Protein 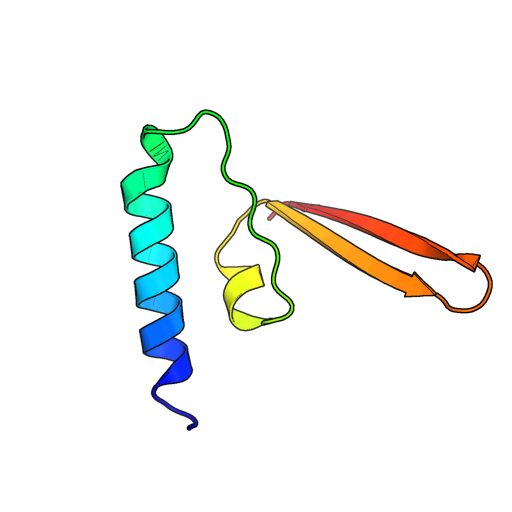AF-A0A948ZEG1-F1 (afdb_monomer_lite)

Sequence (60 aa):
FGTQDEEGIDNLVQAIQSISEDFDKILIITHLESLKDAFPTRIEVTKLPEIGSRFEIIKN

pLDDT: mean 88.4, std 11.37, range [48.75, 97.75]

Structure (mmCIF, N/CA/C/O backbone):
data_AF-A0A948ZEG1-F1
#
_entry.id   AF-A0A948ZEG1-F1
#
loop_
_atom_site.group_PDB
_atom_site.id
_atom_site.type_symbol
_atom_site.label_atom_id
_atom_site.label_alt_id
_atom_site.label_comp_id
_atom_site.label_asym_id
_atom_site.label_entity_id
_atom_site.label_seq_id
_atom_site.pdbx_PDB_ins_code
_atom_site.Cartn_x
_atom_site.Cartn_y
_atom_site.Cartn_z
_atom_site.occupancy
_atom_site.B_iso_or_equiv
_atom_site.auth_seq_id
_atom_site.auth_comp_id
_atom_site.auth_asym_id
_atom_site.auth_atom_id
_atom_site.pdbx_PDB_model_num
ATOM 1 N N . PHE A 1 1 ? 21.404 4.759 12.713 1.00 48.75 1 PHE A N 1
ATOM 2 C CA . PHE A 1 1 ? 20.776 4.357 11.442 1.00 48.75 1 PHE A CA 1
ATOM 3 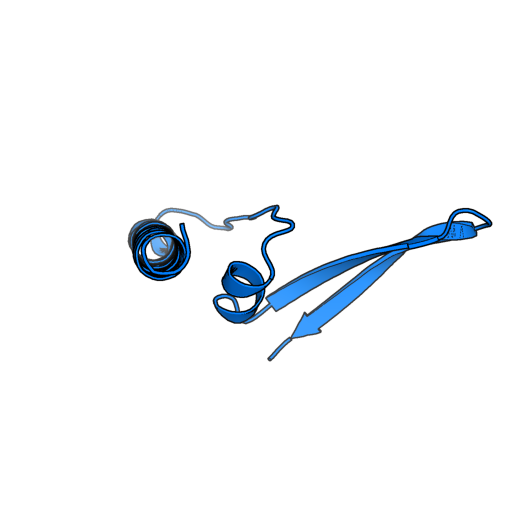C C . PHE A 1 1 ? 20.001 3.049 11.564 1.00 48.75 1 PHE A C 1
ATOM 5 O O . PHE A 1 1 ? 18.904 3.012 11.060 1.00 48.75 1 PHE A O 1
ATOM 12 N N . GLY A 1 2 ? 20.479 2.011 12.269 1.00 51.25 2 GLY A N 1
ATOM 13 C CA . GLY A 1 2 ? 19.765 0.718 12.294 1.00 51.25 2 GLY A CA 1
ATOM 14 C C . GLY A 1 2 ? 18.507 0.608 13.173 1.00 51.25 2 GLY A C 1
ATOM 15 O O . GLY A 1 2 ? 17.610 -0.134 12.819 1.00 51.25 2 GLY A O 1
ATOM 16 N N . THR A 1 3 ? 18.411 1.317 14.303 1.00 51.66 3 THR A N 1
ATOM 17 C CA . THR A 1 3 ? 17.319 1.105 15.284 1.00 51.66 3 THR A CA 1
ATOM 18 C C . THR A 1 3 ? 16.223 2.172 15.257 1.00 51.66 3 THR A C 1
ATOM 20 O O . THR A 1 3 ? 15.207 2.009 15.916 1.00 51.66 3 THR A O 1
ATOM 23 N N . GLN A 1 4 ? 16.431 3.280 14.535 1.00 52.50 4 GLN A N 1
ATOM 24 C CA . GLN A 1 4 ? 15.479 4.403 14.484 1.00 52.50 4 GLN A CA 1
ATOM 25 C C . GLN A 1 4 ? 14.517 4.319 13.293 1.00 52.50 4 GLN A C 1
ATOM 27 O O . GLN A 1 4 ? 13.457 4.939 13.330 1.00 52.50 4 GLN A O 1
ATOM 32 N N . ASP A 1 5 ? 14.860 3.544 12.261 1.00 74.12 5 ASP A N 1
ATOM 33 C CA . ASP A 1 5 ? 14.003 3.386 11.086 1.00 74.12 5 ASP A CA 1
ATOM 34 C C . ASP A 1 5 ? 12.778 2.514 11.415 1.00 74.12 5 ASP A C 1
ATOM 36 O O . ASP A 1 5 ? 11.681 2.834 10.972 1.00 74.12 5 ASP A O 1
ATOM 40 N N . GLU A 1 6 ? 12.922 1.477 12.251 1.00 79.94 6 GLU A N 1
ATOM 41 C CA . GLU A 1 6 ? 11.799 0.623 12.683 1.00 79.94 6 GLU A CA 1
ATOM 42 C C . GLU A 1 6 ? 10.758 1.401 13.499 1.00 79.94 6 GLU A C 1
ATOM 44 O O . GLU A 1 6 ? 9.573 1.356 13.177 1.00 79.94 6 GLU A O 1
ATOM 49 N N . GLU A 1 7 ? 11.191 2.174 14.501 1.00 86.56 7 GLU A N 1
ATOM 50 C CA . GLU A 1 7 ? 10.295 3.016 15.309 1.00 86.56 7 GLU A CA 1
ATOM 51 C C . GLU A 1 7 ? 9.633 4.114 14.460 1.00 86.56 7 GLU A C 1
ATOM 53 O O . GLU A 1 7 ? 8.443 4.398 14.597 1.00 86.56 7 GLU A O 1
ATOM 58 N N . GLY A 1 8 ? 10.383 4.726 13.538 1.00 87.62 8 GLY A N 1
ATOM 59 C CA . GLY A 1 8 ? 9.840 5.716 12.610 1.00 87.62 8 GLY A CA 1
ATOM 60 C C . GLY A 1 8 ? 8.791 5.130 11.660 1.00 87.62 8 GLY A C 1
ATOM 61 O O . GLY A 1 8 ? 7.767 5.766 11.402 1.00 87.62 8 GLY A O 1
ATOM 62 N N . ILE A 1 9 ? 9.022 3.913 11.162 1.00 87.94 9 ILE A N 1
ATOM 63 C CA . ILE A 1 9 ? 8.082 3.191 10.299 1.00 87.94 9 ILE A CA 1
ATOM 64 C C . ILE A 1 9 ? 6.828 2.795 11.075 1.00 87.94 9 ILE A C 1
ATOM 66 O O . ILE A 1 9 ? 5.732 2.989 10.555 1.00 87.94 9 ILE A O 1
ATOM 70 N N . ASP A 1 10 ? 6.963 2.312 12.310 1.00 89.81 10 ASP A N 1
ATOM 71 C CA . ASP A 1 10 ? 5.810 1.972 13.148 1.00 89.81 10 ASP A CA 1
ATOM 72 C C . ASP A 1 10 ? 4.930 3.203 13.410 1.00 89.81 10 ASP A C 1
ATOM 74 O O . ASP A 1 10 ? 3.726 3.180 13.156 1.00 89.81 10 ASP A O 1
ATOM 78 N N . ASN A 1 11 ? 5.543 4.332 13.779 1.00 92.12 11 ASN A N 1
ATOM 79 C CA . ASN A 1 11 ? 4.830 5.598 13.957 1.00 92.12 11 ASN A CA 1
ATOM 80 C C . ASN A 1 11 ? 4.108 6.055 12.675 1.00 92.12 11 ASN A C 1
ATOM 82 O O . ASN A 1 11 ? 2.978 6.546 12.738 1.00 92.12 11 ASN A O 1
ATOM 86 N N . LEU A 1 12 ? 4.728 5.881 11.501 1.00 90.75 12 LEU A N 1
ATOM 87 C CA . LEU A 1 12 ? 4.096 6.182 10.214 1.00 90.75 12 LEU A CA 1
ATOM 88 C C . LEU A 1 12 ? 2.890 5.270 9.947 1.00 90.75 12 LEU A C 1
ATOM 90 O O . LEU A 1 12 ? 1.844 5.754 9.517 1.00 90.75 12 LEU A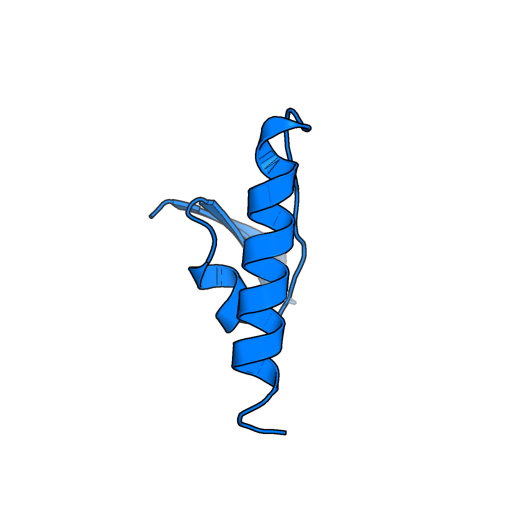 O 1
ATOM 94 N N . VAL A 1 13 ? 3.020 3.966 10.205 1.00 91.75 13 VAL A N 1
ATOM 95 C CA . VAL A 1 13 ? 1.927 2.998 10.048 1.00 91.75 13 VAL A CA 1
ATOM 96 C C . VAL A 1 13 ? 0.758 3.367 10.959 1.00 91.75 13 VAL A C 1
ATOM 98 O O . VAL A 1 13 ? -0.373 3.452 10.477 1.00 91.75 13 VAL A O 1
ATOM 101 N N . GLN A 1 14 ? 1.022 3.667 12.233 1.00 9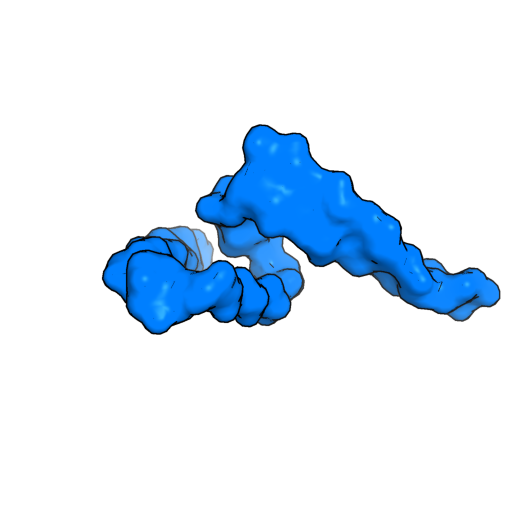3.75 14 GLN A N 1
ATOM 102 C CA . GLN A 1 14 ? -0.010 4.082 13.188 1.00 93.75 14 GLN A CA 1
ATOM 103 C C . GLN A 1 14 ? -0.719 5.368 12.745 1.00 93.75 14 GLN A C 1
ATOM 105 O O . GLN A 1 14 ? -1.945 5.449 12.808 1.00 93.75 14 GLN A O 1
ATOM 110 N N . ALA A 1 15 ? 0.025 6.360 12.247 1.00 93.94 15 ALA A N 1
ATOM 111 C CA . ALA A 1 15 ? -0.551 7.610 11.755 1.00 93.94 15 ALA A CA 1
ATOM 112 C C . ALA A 1 15 ? -1.442 7.410 10.518 1.00 93.94 15 ALA A C 1
ATOM 114 O O . ALA A 1 15 ? -2.446 8.094 10.360 1.00 93.94 15 ALA A O 1
ATOM 115 N N . ILE A 1 16 ? -1.096 6.470 9.636 1.00 93.25 16 ILE A N 1
ATOM 116 C CA . ILE A 1 16 ? -1.926 6.135 8.473 1.00 93.25 16 ILE A CA 1
ATOM 117 C C . ILE A 1 16 ? -3.188 5.384 8.906 1.00 93.25 16 ILE A C 1
ATOM 119 O O . ILE A 1 16 ? -4.273 5.645 8.389 1.00 93.25 16 ILE A O 1
ATOM 123 N N . GLN A 1 17 ? -3.060 4.453 9.852 1.00 92.06 17 GLN A N 1
ATOM 124 C CA . GLN A 1 17 ? -4.198 3.711 10.392 1.00 92.06 17 GLN A CA 1
ATOM 125 C C . GLN A 1 17 ? -5.177 4.631 11.129 1.00 92.06 17 GLN A C 1
ATOM 127 O O . GLN A 1 17 ? -6.385 4.462 10.970 1.00 92.06 17 GLN A O 1
ATOM 132 N N . SER A 1 18 ? -4.686 5.630 11.870 1.00 96.31 18 SER A N 1
ATOM 133 C CA . SER A 1 18 ? -5.537 6.547 12.639 1.00 96.31 18 SER A CA 1
ATOM 134 C C . SER A 1 18 ? -6.423 7.438 11.769 1.00 96.31 18 SER A C 1
ATOM 136 O O . SER A 1 18 ? -7.519 7.782 12.194 1.00 96.31 18 SER A O 1
ATOM 138 N N . ILE A 1 19 ? -5.980 7.767 10.553 1.00 95.25 19 ILE A N 1
ATOM 139 C CA . ILE A 1 19 ? -6.769 8.534 9.579 1.00 95.25 19 ILE A CA 1
ATOM 140 C C . ILE A 1 19 ? -7.554 7.638 8.613 1.00 95.25 19 ILE A C 1
ATOM 142 O O . ILE A 1 19 ? -8.243 8.145 7.738 1.00 95.25 19 ILE A O 1
ATOM 146 N N . SER A 1 20 ? -7.427 6.309 8.698 1.00 93.38 20 SER A N 1
ATOM 147 C CA . SER A 1 20 ? -7.948 5.408 7.658 1.00 93.38 20 SER A CA 1
ATOM 148 C C . SER A 1 20 ? -9.469 5.455 7.496 1.00 93.38 20 SER A C 1
ATOM 150 O O . SER A 1 20 ? -9.956 5.275 6.384 1.00 93.38 20 SER A O 1
ATOM 152 N N . GLU A 1 21 ? -10.206 5.753 8.568 1.00 95.56 21 GLU A N 1
ATOM 153 C CA . GLU A 1 21 ? -11.668 5.885 8.543 1.00 95.56 21 GLU A CA 1
ATOM 154 C C . GLU A 1 21 ? -12.144 7.181 7.862 1.00 95.56 21 GLU A C 1
ATOM 156 O O . GLU A 1 21 ? -13.291 7.256 7.423 1.00 95.56 21 GLU A O 1
ATOM 161 N N . ASP A 1 22 ? -11.263 8.176 7.709 1.0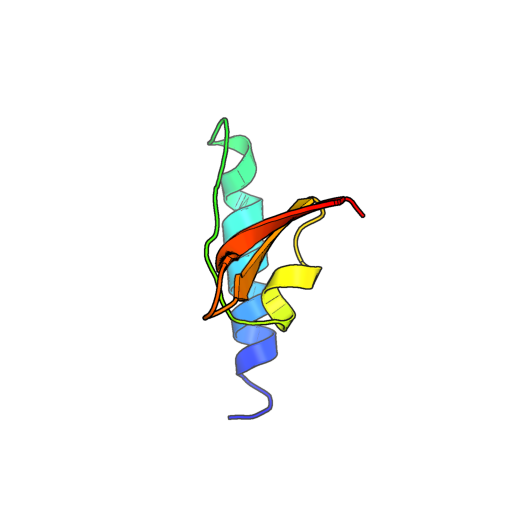0 97.75 22 ASP A N 1
ATOM 162 C CA . ASP A 1 22 ? -11.591 9.471 7.100 1.00 97.75 22 ASP A CA 1
ATOM 163 C C . ASP A 1 22 ? -11.560 9.438 5.560 1.00 97.75 22 ASP A C 1
ATOM 165 O O . ASP A 1 22 ? -11.941 10.411 4.903 1.00 97.75 22 ASP A O 1
ATOM 169 N N . PHE A 1 23 ? -11.096 8.337 4.959 1.00 96.38 23 PHE A N 1
ATOM 170 C CA . PHE A 1 23 ? -10.898 8.222 3.515 1.00 96.38 23 PHE A CA 1
ATOM 171 C C . PHE A 1 23 ? -11.502 6.935 2.952 1.00 96.38 23 PHE A C 1
ATOM 173 O O . PHE A 1 23 ? -11.237 5.841 3.436 1.00 96.38 23 PHE A O 1
ATOM 180 N N . ASP A 1 24 ? -12.181 7.041 1.806 1.00 96.06 24 ASP A N 1
ATOM 181 C CA . ASP A 1 24 ? -12.656 5.866 1.057 1.00 96.06 24 ASP A CA 1
ATOM 182 C C . ASP A 1 24 ? -11.504 4.948 0.604 1.00 96.06 24 ASP A C 1
ATOM 184 O O . ASP A 1 24 ? -11.679 3.742 0.402 1.00 96.06 24 ASP A O 1
ATOM 188 N N . LYS A 1 25 ? -10.317 5.527 0.364 1.00 92.06 25 LYS A N 1
ATOM 189 C CA . LYS A 1 25 ? -9.117 4.794 -0.047 1.00 92.06 25 LYS A CA 1
ATOM 190 C C . LYS A 1 25 ? -7.841 5.590 0.201 1.00 92.06 25 LYS A C 1
ATOM 192 O O . LYS A 1 25 ? -7.713 6.719 -0.266 1.00 92.06 25 LYS A O 1
ATOM 197 N N . ILE A 1 26 ? -6.854 4.940 0.811 1.00 92.31 26 ILE A N 1
ATOM 198 C CA . ILE A 1 26 ? -5.479 5.439 0.934 1.00 92.31 26 ILE A CA 1
ATOM 199 C C . ILE A 1 26 ? -4.572 4.579 0.046 1.00 92.31 26 ILE A C 1
ATOM 201 O O . ILE A 1 26 ? -4.640 3.351 0.084 1.00 92.31 26 ILE A O 1
ATOM 205 N N . LEU A 1 27 ? -3.731 5.220 -0.772 1.00 93.38 27 LEU A N 1
ATOM 206 C CA . LEU A 1 27 ? -2.725 4.552 -1.599 1.00 93.38 27 LEU A CA 1
ATOM 207 C C . LEU A 1 27 ? -1.329 4.998 -1.169 1.00 93.38 27 LEU A C 1
ATOM 209 O O . LEU A 1 27 ? -1.016 6.185 -1.192 1.00 93.38 27 LEU A O 1
ATOM 213 N N . ILE A 1 28 ? -0.484 4.031 -0.827 1.00 91.62 28 ILE A N 1
ATOM 214 C CA . ILE A 1 28 ? 0.883 4.264 -0.363 1.00 91.62 28 ILE A CA 1
ATOM 215 C C . ILE A 1 28 ? 1.838 3.701 -1.409 1.00 91.62 28 ILE A C 1
ATOM 217 O O . ILE A 1 28 ? 1.688 2.559 -1.841 1.00 91.62 28 ILE A O 1
ATOM 221 N N . ILE A 1 29 ? 2.827 4.497 -1.813 1.00 93.06 29 ILE A N 1
ATOM 222 C CA . ILE A 1 29 ? 3.864 4.085 -2.761 1.00 93.06 29 ILE A CA 1
ATOM 223 C C . ILE A 1 29 ? 5.202 4.146 -2.037 1.00 93.06 29 ILE A C 1
ATOM 225 O O . ILE A 1 29 ? 5.648 5.214 -1.624 1.00 93.06 29 ILE A O 1
ATOM 229 N N . THR A 1 30 ? 5.845 2.993 -1.887 1.00 89.69 30 THR A N 1
ATOM 230 C CA . THR A 1 30 ? 7.124 2.868 -1.190 1.00 89.69 30 THR A CA 1
ATOM 231 C C . THR A 1 30 ? 8.002 1.813 -1.850 1.00 89.69 30 THR A C 1
ATOM 233 O O . THR A 1 30 ? 7.511 0.885 -2.491 1.00 89.69 30 THR A O 1
ATOM 236 N N . HIS A 1 31 ? 9.311 1.950 -1.670 1.00 89.56 31 HIS A N 1
ATOM 237 C CA . HIS A 1 31 ? 10.286 0.899 -1.960 1.00 89.56 31 HIS A CA 1
ATOM 238 C C . HIS A 1 31 ? 10.856 0.272 -0.676 1.00 89.56 31 HIS A C 1
ATOM 240 O O . HIS A 1 31 ? 11.665 -0.646 -0.769 1.00 89.56 31 HIS A O 1
ATOM 246 N N . LEU A 1 32 ? 10.434 0.743 0.507 1.00 86.94 32 LEU A N 1
ATOM 247 C CA . LEU A 1 32 ? 10.842 0.199 1.803 1.00 86.94 32 LEU A CA 1
ATOM 248 C C . LEU A 1 32 ? 10.146 -1.139 2.044 1.00 86.94 32 LEU A C 1
ATOM 250 O O . LEU A 1 32 ? 8.918 -1.194 2.043 1.00 86.94 32 LEU A O 1
ATOM 254 N N . GLU A 1 33 ? 10.916 -2.205 2.256 1.00 82.81 33 GLU A N 1
ATOM 255 C CA . GLU A 1 33 ? 10.369 -3.554 2.458 1.00 82.81 33 GLU A CA 1
ATOM 256 C C . GLU A 1 33 ? 9.583 -3.680 3.763 1.00 82.81 33 GLU A C 1
ATOM 258 O O . GLU A 1 33 ? 8.473 -4.200 3.753 1.00 82.81 33 GLU A O 1
ATOM 263 N N . SER A 1 34 ? 10.091 -3.098 4.848 1.00 82.31 34 SER A N 1
ATOM 264 C CA . SER A 1 34 ? 9.456 -3.085 6.173 1.00 82.31 34 SER A CA 1
ATOM 265 C C . SER A 1 34 ? 8.045 -2.493 6.181 1.00 82.31 34 SER A C 1
ATOM 267 O O . SER A 1 34 ? 7.184 -2.949 6.925 1.00 82.31 34 SER A O 1
ATOM 269 N N . LEU A 1 35 ? 7.777 -1.505 5.321 1.00 84.88 35 LEU A N 1
ATOM 270 C CA . LEU A 1 35 ? 6.450 -0.899 5.211 1.00 84.88 35 LEU A CA 1
ATOM 271 C C . LEU A 1 35 ? 5.481 -1.779 4.405 1.00 84.88 35 LEU A C 1
ATOM 273 O O . LEU A 1 35 ? 4.271 -1.657 4.570 1.00 84.88 35 LEU A O 1
ATOM 277 N N . LYS A 1 36 ? 5.981 -2.672 3.538 1.00 83.12 36 LYS A N 1
ATOM 278 C CA . LYS A 1 36 ? 5.124 -3.562 2.741 1.00 83.12 36 LYS A CA 1
ATOM 279 C C . LYS A 1 36 ? 4.352 -4.515 3.653 1.00 83.12 36 LYS A C 1
ATOM 281 O O . LYS A 1 36 ? 3.157 -4.698 3.450 1.00 83.12 36 LYS A O 1
ATOM 286 N N . ASP A 1 37 ? 5.011 -5.098 4.650 1.00 82.00 37 ASP A N 1
ATOM 287 C CA . ASP A 1 37 ? 4.396 -6.105 5.527 1.00 82.00 37 ASP A CA 1
ATOM 288 C C . ASP A 1 37 ? 3.333 -5.534 6.476 1.00 82.00 37 ASP A C 1
ATOM 290 O O . ASP A 1 37 ? 2.519 -6.285 7.007 1.00 82.00 37 ASP A O 1
ATOM 294 N N . ALA A 1 38 ? 3.279 -4.209 6.630 1.00 86.94 38 ALA A N 1
ATOM 295 C CA . ALA A 1 38 ? 2.293 -3.530 7.463 1.00 86.94 38 ALA A CA 1
ATOM 296 C C . ALA A 1 38 ? 0.884 -3.454 6.840 1.00 86.94 38 ALA A C 1
ATOM 298 O O . ALA A 1 38 ? -0.074 -3.135 7.546 1.00 86.94 38 ALA A O 1
ATOM 299 N N . PHE A 1 39 ? 0.729 -3.731 5.536 1.00 88.06 39 PHE A N 1
ATOM 300 C CA . PHE A 1 39 ? -0.552 -3.604 4.832 1.00 88.06 39 PHE A CA 1
ATOM 301 C C . PHE A 1 39 ? -0.997 -4.929 4.186 1.00 88.06 39 PHE A C 1
ATOM 303 O O . PHE A 1 39 ? -0.209 -5.590 3.507 1.00 88.06 39 PHE A O 1
ATOM 310 N N . PRO A 1 40 ? -2.282 -5.314 4.322 1.00 87.44 40 PRO A N 1
ATOM 311 C CA . PRO A 1 40 ? -2.766 -6.640 3.924 1.00 87.44 40 PRO A CA 1
ATOM 312 C C . PRO A 1 40 ? -2.903 -6.827 2.408 1.00 87.44 40 PRO A C 1
ATOM 314 O O . PRO A 1 40 ? -2.934 -7.952 1.920 1.00 87.44 40 PRO A O 1
ATOM 317 N N . THR A 1 41 ? -3.021 -5.741 1.637 1.00 92.31 41 THR A N 1
ATOM 318 C CA . THR A 1 41 ? -3.122 -5.786 0.171 1.00 92.31 41 THR A CA 1
ATOM 319 C C . THR A 1 41 ? -2.054 -4.907 -0.451 1.00 92.31 41 THR A C 1
ATOM 321 O O . THR A 1 41 ? -1.953 -3.724 -0.131 1.00 92.31 41 THR A O 1
ATOM 324 N N . ARG A 1 42 ? -1.282 -5.482 -1.373 1.00 93.25 42 ARG A N 1
ATOM 325 C CA . ARG A 1 42 ? -0.140 -4.830 -2.014 1.00 93.25 42 ARG A CA 1
ATOM 326 C C . ARG A 1 42 ? -0.193 -4.993 -3.523 1.00 93.25 42 ARG A C 1
ATOM 328 O O . ARG A 1 42 ? -0.605 -6.034 -4.027 1.00 93.25 42 ARG A O 1
ATOM 335 N N . ILE A 1 43 ? 0.252 -3.959 -4.229 1.00 95.06 43 ILE A N 1
ATOM 336 C CA . ILE A 1 43 ? 0.555 -4.027 -5.659 1.00 95.06 43 ILE A CA 1
ATOM 337 C C . ILE A 1 43 ? 2.073 -4.071 -5.770 1.00 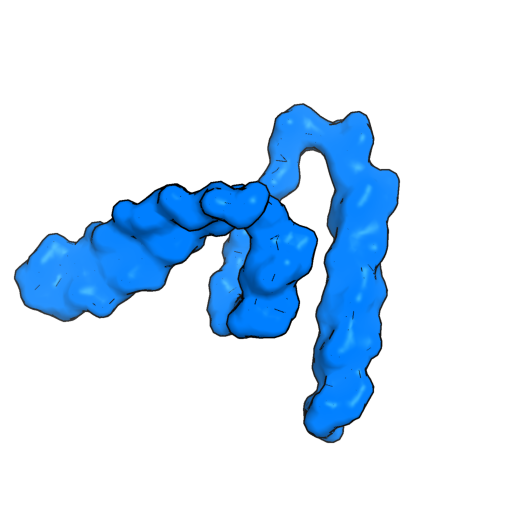95.06 43 ILE A C 1
ATOM 339 O O . ILE A 1 43 ? 2.743 -3.060 -5.558 1.00 95.06 43 ILE A O 1
ATOM 343 N N . GLU A 1 44 ? 2.616 -5.241 -6.072 1.00 94.19 44 GLU A N 1
ATOM 344 C CA . GLU A 1 44 ? 4.047 -5.389 -6.296 1.00 94.19 44 GLU A CA 1
ATOM 345 C C . GLU A 1 44 ? 4.360 -5.134 -7.760 1.00 94.19 44 GLU A C 1
ATOM 347 O O . GLU A 1 44 ? 3.694 -5.666 -8.643 1.00 94.19 44 GLU A O 1
ATOM 352 N N . VAL A 1 45 ? 5.359 -4.291 -8.018 1.00 94.56 45 VAL A N 1
ATOM 353 C CA . VAL A 1 45 ? 5.761 -3.915 -9.374 1.00 94.56 45 VAL A CA 1
ATOM 354 C C . VAL A 1 45 ? 7.182 -4.390 -9.625 1.00 94.56 45 VAL A C 1
ATOM 356 O O . VAL A 1 45 ? 8.121 -3.961 -8.954 1.00 94.56 45 VAL A O 1
ATOM 359 N N . THR A 1 46 ? 7.350 -5.220 -10.650 1.00 95.31 46 THR A N 1
ATOM 360 C CA . THR A 1 46 ? 8.655 -5.682 -11.124 1.00 95.31 46 THR A CA 1
ATOM 361 C C . THR A 1 46 ? 8.977 -5.009 -12.450 1.00 95.31 46 THR A C 1
ATOM 363 O O . THR A 1 46 ? 8.237 -5.122 -13.430 1.00 95.31 46 THR A O 1
ATOM 366 N N . LYS A 1 47 ? 10.110 -4.307 -12.503 1.00 95.19 47 LYS A N 1
ATOM 367 C CA . LYS A 1 47 ? 10.624 -3.728 -13.747 1.00 95.19 47 LYS A CA 1
ATOM 368 C C . LYS A 1 47 ? 11.403 -4.797 -14.508 1.00 95.19 47 LYS A C 1
ATOM 370 O O . LYS A 1 47 ? 12.412 -5.278 -14.002 1.00 95.19 47 LYS A O 1
ATOM 375 N N . LEU A 1 48 ? 10.964 -5.137 -15.719 1.00 95.94 48 LEU A N 1
ATOM 376 C CA . LEU A 1 48 ? 11.684 -6.048 -16.611 1.00 95.94 48 LEU A CA 1
ATOM 377 C C . LEU A 1 48 ? 12.199 -5.241 -17.814 1.00 95.94 48 LEU A C 1
ATOM 379 O O . LEU A 1 48 ? 11.382 -4.773 -18.609 1.00 95.94 48 LEU A O 1
ATOM 383 N N . PRO A 1 49 ? 13.525 -5.038 -17.956 1.00 94.75 49 PRO A N 1
ATOM 384 C CA . PRO A 1 49 ? 14.086 -4.161 -18.988 1.00 94.75 49 PRO A CA 1
ATOM 385 C C . PRO A 1 49 ? 13.653 -4.504 -20.420 1.00 94.75 49 PRO A C 1
ATOM 387 O O . PRO A 1 49 ? 13.459 -3.603 -21.227 1.00 94.75 49 PRO A O 1
ATOM 390 N N . GLU A 1 50 ? 13.473 -5.790 -20.723 1.00 96.50 50 GLU A N 1
ATOM 391 C CA . GLU A 1 50 ? 13.206 -6.267 -22.087 1.00 96.50 50 GLU A CA 1
ATOM 392 C C . GLU A 1 50 ? 11.729 -6.211 -22.492 1.00 96.50 50 GLU A C 1
ATOM 394 O O . GLU A 1 50 ? 11.420 -6.069 -23.672 1.00 96.50 50 GLU A O 1
ATOM 399 N N . ILE A 1 51 ? 10.806 -6.328 -21.532 1.00 95.12 51 ILE A N 1
ATOM 400 C CA . ILE A 1 51 ? 9.368 -6.489 -21.818 1.00 95.12 51 ILE A CA 1
ATOM 401 C C . ILE A 1 51 ? 8.476 -5.466 -21.105 1.00 95.12 51 ILE A C 1
ATOM 403 O O . ILE A 1 51 ? 7.252 -5.533 -21.215 1.00 95.12 51 ILE A O 1
ATOM 407 N N . GLY A 1 52 ? 9.071 -4.516 -20.383 1.00 95.50 52 GLY A N 1
ATOM 408 C CA . GLY A 1 52 ? 8.359 -3.498 -19.619 1.00 95.50 52 GLY A CA 1
ATOM 409 C C . GLY A 1 52 ? 8.025 -3.924 -18.187 1.00 95.50 52 GLY A C 1
ATOM 410 O O . GLY A 1 52 ? 8.360 -5.012 -17.723 1.00 95.50 52 GLY A O 1
ATOM 411 N N . SER A 1 53 ? 7.384 -3.024 -17.443 1.00 96.94 53 SER A N 1
ATOM 412 C CA . SER A 1 53 ? 7.015 -3.295 -16.047 1.00 96.94 53 SER A CA 1
ATOM 413 C C . SER A 1 53 ? 5.806 -4.225 -15.966 1.00 96.94 53 SER A C 1
ATOM 415 O O . SER A 1 53 ? 4.869 -4.103 -16.754 1.00 96.94 53 SER A O 1
ATOM 417 N N . ARG A 1 54 ? 5.815 -5.128 -14.988 1.00 96.62 54 ARG A N 1
ATOM 418 C CA . ARG A 1 54 ? 4.692 -6.005 -14.641 1.00 96.62 54 ARG A CA 1
ATOM 419 C C . ARG A 1 54 ? 4.278 -5.772 -13.197 1.00 96.62 54 ARG A C 1
ATOM 421 O O . ARG A 1 54 ? 5.076 -5.261 -12.412 1.00 96.62 54 ARG A O 1
ATOM 428 N N . PHE A 1 55 ? 3.041 -6.130 -12.864 1.00 96.19 55 PHE A N 1
ATOM 429 C CA . PHE A 1 55 ? 2.548 -6.041 -11.498 1.00 96.19 55 PHE A CA 1
ATOM 430 C C . PHE A 1 55 ? 1.755 -7.278 -11.092 1.00 96.19 55 PHE A C 1
ATOM 432 O O . PHE A 1 55 ? 1.142 -7.931 -11.938 1.00 96.19 55 PHE A O 1
ATOM 439 N N . GLU A 1 56 ? 1.732 -7.538 -9.790 1.00 95.94 56 GLU A N 1
ATOM 440 C CA . GLU A 1 56 ? 0.925 -8.576 -9.156 1.00 95.94 56 GLU A CA 1
ATOM 441 C C . GLU A 1 56 ? 0.210 -8.002 -7.931 1.00 95.94 56 GLU A C 1
ATOM 443 O O . GLU A 1 56 ? 0.701 -7.079 -7.277 1.00 95.94 56 GLU A O 1
ATOM 448 N N . ILE A 1 57 ? -0.986 -8.522 -7.642 1.00 94.69 57 ILE A N 1
ATOM 449 C CA . ILE A 1 57 ? -1.739 -8.153 -6.442 1.00 94.69 57 ILE A CA 1
ATOM 450 C C . ILE A 1 57 ? -1.540 -9.257 -5.414 1.00 94.69 57 ILE A C 1
ATOM 452 O O . ILE A 1 57 ? -2.011 -10.376 -5.610 1.00 94.69 57 ILE A O 1
ATOM 456 N N . ILE A 1 58 ? -0.895 -8.913 -4.306 1.00 92.06 58 ILE A N 1
ATOM 457 C CA . ILE A 1 58 ? -0.681 -9.811 -3.175 1.00 92.06 58 ILE A CA 1
ATOM 458 C C . ILE A 1 58 ? -1.708 -9.473 -2.094 1.00 92.06 58 ILE A C 1
ATOM 460 O O . ILE A 1 58 ? -1.895 -8.300 -1.756 1.00 92.06 58 ILE A O 1
ATOM 464 N N . LYS A 1 59 ? -2.402 -10.494 -1.581 1.00 88.25 59 LYS A N 1
ATOM 465 C CA . LYS A 1 59 ? -3.353 -10.385 -0.468 1.00 88.25 59 LYS A CA 1
ATOM 466 C C . LYS A 1 59 ? -2.960 -11.389 0.611 1.00 88.25 59 LYS A C 1
ATOM 468 O O . LYS A 1 59 ? -2.865 -12.576 0.299 1.00 88.25 59 LYS A O 1
ATOM 473 N N . ASN A 1 60 ? -2.745 -10.900 1.827 1.00 71.06 60 ASN A N 1
ATOM 474 C CA . ASN A 1 60 ? -2.423 -11.699 3.009 1.00 71.06 60 ASN A CA 1
ATOM 475 C C . ASN A 1 60 ? -3.655 -11.912 3.887 1.00 71.06 60 ASN A C 1
ATOM 477 O O . ASN A 1 60 ? -4.507 -10.994 3.927 1.00 71.06 60 ASN A O 1
#

Secondary structure (DSSP, 8-state):
-TTHHHHHHHHHHHHHHHTGGG-S--------HHHHTTSSEEEEEEEETTTEEEEEEEE-

Foldseek 3Di:
DPPVVLVVLVVVLVVCVVCVVVDPDDDDDDPDPSNQVSDQWDWDWDADPPPGIDTDIHGD

Radius of gyration: 14.07 Å; chains: 1; bounding box: 33×21×37 Å